Protein AF-0000000067173320 (afdb_homodimer)

InterPro domains:
  IPR001080 3Fe-4S ferredoxin [PR00352] (5-16)
  IPR001080 3Fe-4S ferredoxin [PR00352] (16-26)
  IPR001080 3Fe-4S ferredoxin [PR00352] (46-58)
  IPR017896 4Fe-4S ferredoxin-type, iron-sulphur binding domain [PS51379] (1-29)
  IPR051269 Iron-sulfur cluster electron transport [PTHR36923] (1-61)

Radius of gyration: 13.59 Å; Cα contacts (8 Å, |Δi|>4): 227; chains: 2; bounding box: 31×35×28 Å

pLDDT: mean 98.03, std 1.36, range [91.75, 98.94]

Foldseek 3Di:
DFKDFAPVQDDLPCVLCVLQVPAWDADPVSDIDGDGDDDPVRVVSNVVSQVVRPRSGMDDDD/DFKDFAPVQDDLPCVLCVLQVPAWDADPVRDIDGDGDDDPVRVVSNVVSQVVRPRSGMDDDD

Solvent-accessible surface area (backbone atoms only — not comparable to full-atom values): 6861 Å² total; per-residue (Å²): 74,38,44,30,52,41,75,90,48,55,79,56,83,53,59,33,28,73,49,20,59,91,44,26,44,66,45,96,87,56,45,68,33,45,51,26,57,46,59,67,89,45,46,68,33,49,52,48,17,35,67,64,34,90,64,61,27,53,47,76,45,125,75,37,45,31,54,41,76,90,49,55,79,55,83,53,58,33,29,73,49,20,58,91,46,26,44,67,45,96,86,56,44,68,33,46,53,27,58,46,59,67,90,44,46,68,33,48,52,48,16,35,66,64,33,91,64,62,28,52,48,76,44,124

Structure (mmCIF, N/CA/C/O backbone):
data_AF-0000000067173320-model_v1
#
loop_
_entity.id
_entity.type
_entity.pdbx_description
1 polymer Ferredoxin
#
loop_
_atom_site.group_PDB
_atom_site.id
_atom_site.type_symbol
_atom_site.label_atom_id
_atom_site.label_alt_id
_atom_site.label_comp_id
_atom_site.label_asym_id
_atom_site.label_entity_id
_atom_site.label_seq_id
_atom_site.pdbx_PDB_ins_code
_atom_site.Cartn_x
_atom_site.Cartn_y
_atom_site.Cartn_z
_atom_site.occupancy
_atom_site.B_iso_or_equiv
_atom_site.auth_seq_id
_atom_site.auth_comp_id
_atom_site.auth_asym_id
_atom_site.auth_atom_id
_atom_site.pdbx_PDB_model_num
ATOM 1 N N . MET A 1 1 ? -9.922 -2.6 -7.789 1 95.31 1 MET A N 1
ATOM 2 C CA . MET A 1 1 ? -8.875 -1.632 -8.094 1 95.31 1 MET A CA 1
ATOM 3 C C . MET A 1 1 ? -7.723 -1.752 -7.105 1 95.31 1 MET A C 1
ATOM 5 O O . MET A 1 1 ? -7.898 -2.26 -5.996 1 95.31 1 MET A O 1
ATOM 9 N N . ARG A 1 2 ? -6.488 -1.38 -7.559 1 97.94 2 ARG A N 1
ATOM 10 C CA . ARG A 1 2 ? -5.293 -1.372 -6.723 1 97.94 2 ARG A CA 1
ATOM 11 C C . ARG A 1 2 ? -4.785 0.05 -6.504 1 97.94 2 ARG A C 1
ATOM 13 O O . ARG A 1 2 ? -4.824 0.875 -7.418 1 97.94 2 ARG A O 1
ATOM 20 N N . VAL A 1 3 ? -4.387 0.246 -5.258 1 98.81 3 VAL A N 1
ATOM 21 C CA . VAL A 1 3 ? -3.834 1.543 -4.883 1 98.81 3 VAL A CA 1
ATOM 22 C C . VAL A 1 3 ? -2.453 1.354 -4.262 1 98.81 3 VAL A C 1
ATOM 24 O O . VAL A 1 3 ? -2.246 0.441 -3.457 1 98.81 3 VAL A O 1
ATOM 27 N N . SER A 1 4 ? -1.511 2.148 -4.668 1 98.81 4 SER A N 1
ATOM 28 C CA . SER A 1 4 ? -0.184 2.189 -4.059 1 98.81 4 SER A CA 1
ATOM 29 C C . SER A 1 4 ? 0.289 3.625 -3.861 1 98.81 4 SER A C 1
ATOM 31 O O . SER A 1 4 ? 0.003 4.5 -4.684 1 98.81 4 SER A O 1
ATOM 33 N N . VAL A 1 5 ? 0.994 3.777 -2.791 1 98.81 5 VAL A N 1
ATOM 34 C CA . VAL A 1 5 ? 1.57 5.082 -2.475 1 98.81 5 VAL A CA 1
ATOM 35 C C . VAL A 1 5 ? 3.094 5.004 -2.541 1 98.81 5 VAL A C 1
ATOM 37 O O . VAL A 1 5 ? 3.709 4.172 -1.87 1 98.81 5 VAL A O 1
ATOM 40 N N . ASP A 1 6 ? 3.67 5.852 -3.371 1 98.31 6 ASP A N 1
ATOM 41 C CA . ASP A 1 6 ? 5.125 5.945 -3.457 1 98.31 6 ASP A CA 1
ATOM 42 C C . ASP A 1 6 ? 5.707 6.613 -2.215 1 98.31 6 ASP A C 1
ATOM 44 O O . ASP A 1 6 ? 5.613 7.832 -2.059 1 98.31 6 ASP A O 1
ATOM 48 N N . LEU A 1 7 ? 6.445 5.855 -1.484 1 97 7 LEU A N 1
ATOM 49 C CA . LEU A 1 7 ? 6.926 6.344 -0.196 1 97 7 LEU A CA 1
ATOM 50 C C . LEU A 1 7 ? 8.078 7.328 -0.381 1 97 7 LEU A C 1
ATOM 52 O O . LEU A 1 7 ? 8.398 8.094 0.531 1 97 7 LEU A O 1
ATOM 56 N N . ASN A 1 8 ? 8.586 7.328 -1.522 1 96.19 8 ASN A N 1
ATOM 57 C CA . ASN A 1 8 ? 9.648 8.297 -1.786 1 96.19 8 ASN A CA 1
ATOM 58 C C . ASN A 1 8 ? 9.078 9.664 -2.146 1 96.19 8 ASN A C 1
ATOM 60 O O . ASN A 1 8 ? 9.805 10.664 -2.168 1 96.19 8 ASN A O 1
ATOM 64 N N . ARG A 1 9 ? 7.84 9.727 -2.416 1 97.88 9 ARG A N 1
ATOM 65 C CA . ARG A 1 9 ? 7.184 10.969 -2.801 1 97.88 9 ARG A CA 1
ATOM 66 C C . ARG A 1 9 ? 6.25 11.461 -1.701 1 97.88 9 ARG A C 1
ATOM 68 O O . ARG A 1 9 ? 6.168 12.664 -1.437 1 97.88 9 ARG A O 1
ATOM 75 N N . CYS A 1 10 ? 5.598 10.625 -1.07 1 98.38 10 CYS A N 1
ATOM 76 C CA . CYS A 1 10 ? 4.574 10.977 -0.091 1 98.38 10 CYS A CA 1
ATOM 77 C C . CYS A 1 10 ? 5.168 11.766 1.064 1 98.38 10 CYS A C 1
ATOM 79 O O . CYS A 1 10 ? 6.164 11.352 1.66 1 98.38 10 CYS A O 1
ATOM 81 N N . GLN A 1 11 ? 4.496 12.836 1.386 1 97.56 11 GLN A N 1
ATOM 82 C CA . GLN A 1 11 ? 4.965 13.641 2.512 1 97.56 11 GLN A CA 1
ATOM 83 C C . GLN A 1 11 ? 3.883 13.773 3.576 1 97.56 11 GLN A C 1
ATOM 85 O O . GLN A 1 11 ? 3.938 14.68 4.41 1 97.56 11 GLN A O 1
ATOM 90 N N . ASP A 1 12 ? 2.822 13.039 3.51 1 98.12 12 ASP A N 1
ATOM 91 C CA . ASP A 1 12 ? 1.791 12.898 4.531 1 98.12 12 ASP A CA 1
ATOM 92 C C . ASP A 1 12 ? 1.012 14.195 4.715 1 98.12 12 ASP A C 1
ATOM 94 O O . ASP A 1 12 ? 0.757 14.617 5.848 1 98.12 12 ASP A O 1
ATOM 98 N N . HIS A 1 13 ? 0.705 14.852 3.691 1 97.19 13 HIS A N 1
ATOM 99 C CA . HIS A 1 13 ? -0.115 16.047 3.791 1 97.19 13 HIS A CA 1
ATOM 100 C C . HIS A 1 13 ? -1.529 15.719 4.254 1 97.19 13 HIS A C 1
ATOM 102 O O . HIS A 1 13 ? -2.17 16.516 4.938 1 97.19 13 HIS A O 1
ATOM 108 N N . GLY A 1 14 ? -2.014 14.562 3.705 1 98 14 GLY A N 1
ATOM 109 C CA . GLY A 1 14 ? -3.273 14.07 4.234 1 98 14 GLY A CA 1
ATOM 110 C C . GLY A 1 14 ? -4.477 14.5 3.422 1 98 14 GLY A C 1
ATOM 111 O O . GLY A 1 14 ? -5.617 14.203 3.783 1 98 14 GLY A O 1
ATOM 112 N N . GLN A 1 15 ? -4.336 15.234 2.33 1 98.31 15 GLN A N 1
ATOM 113 C CA . GLN A 1 15 ? -5.461 15.641 1.494 1 98.31 15 GLN A CA 1
ATOM 114 C C . GLN A 1 15 ? -6.25 14.422 1.008 1 98.31 15 GLN A C 1
ATOM 116 O O . GLN A 1 15 ? -7.473 14.492 0.851 1 98.31 15 GLN A O 1
ATOM 121 N N . CYS A 1 16 ? -5.523 13.375 0.794 1 98.88 16 CYS A N 1
ATOM 122 C CA . CYS A 1 16 ? -6.18 12.156 0.338 1 98.88 16 CYS A CA 1
ATOM 123 C C . CYS A 1 16 ? -7.148 11.633 1.392 1 98.88 16 CYS A C 1
ATOM 125 O O . CYS A 1 16 ? -8.172 11.039 1.057 1 98.88 16 CYS A O 1
ATOM 127 N N . VAL A 1 17 ? -6.93 11.859 2.67 1 98.88 17 VAL A N 1
ATOM 128 C CA . VAL A 1 17 ? -7.816 11.445 3.748 1 98.88 17 VAL A CA 1
ATOM 129 C C . VAL A 1 17 ? -9.141 12.195 3.65 1 98.88 17 VAL A C 1
ATOM 131 O O . VAL A 1 17 ? -10.211 11.625 3.863 1 98.88 17 VAL A O 1
ATOM 134 N N . ILE A 1 18 ? -9.062 13.445 3.307 1 98.69 18 ILE A N 1
ATOM 135 C CA . ILE A 1 18 ? -10.258 14.258 3.143 1 98.69 18 ILE A CA 1
ATOM 136 C C . ILE A 1 18 ? -11.07 13.742 1.956 1 98.69 18 ILE A C 1
ATOM 138 O O . ILE A 1 18 ? -12.289 13.547 2.064 1 98.69 18 ILE A O 1
ATOM 142 N N . ALA A 1 19 ? -10.398 13.453 0.889 1 98.81 19 ALA A N 1
ATOM 143 C CA . ALA A 1 19 ? -11.055 13.102 -0.368 1 98.81 19 ALA A CA 1
ATOM 144 C C . ALA A 1 19 ? -11.633 11.688 -0.306 1 98.81 19 ALA A C 1
ATOM 146 O O . ALA A 1 19 ? -12.68 11.414 -0.899 1 98.81 19 ALA A O 1
ATOM 147 N N . ALA A 1 20 ? -11.023 10.789 0.365 1 98.88 20 ALA A N 1
ATOM 148 C CA . ALA A 1 20 ? -11.414 9.383 0.409 1 98.88 20 ALA A CA 1
ATOM 149 C C . ALA A 1 20 ? -11.188 8.789 1.796 1 98.88 20 ALA A C 1
ATOM 151 O O . ALA A 1 20 ? -10.375 7.879 1.961 1 98.88 20 ALA A O 1
ATOM 152 N N . PRO A 1 21 ? -11.984 9.219 2.74 1 98.81 21 PRO A N 1
ATOM 153 C CA . PRO A 1 21 ? -11.7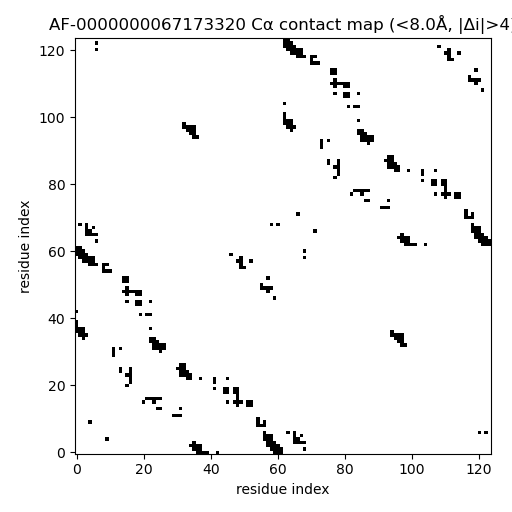27 8.852 4.137 1 98.81 21 PRO A CA 1
ATOM 154 C C . PRO A 1 21 ? -11.953 7.367 4.406 1 98.81 21 PRO A C 1
ATOM 156 O O . PRO A 1 21 ? -11.492 6.844 5.426 1 98.81 21 PRO A O 1
ATOM 159 N N . SER A 1 22 ? -12.625 6.676 3.498 1 98.75 22 SER A N 1
ATOM 160 C CA . SER A 1 22 ? -12.852 5.246 3.686 1 98.75 22 SER A CA 1
ATOM 161 C C . SER A 1 22 ? -11.633 4.438 3.248 1 98.75 22 SER A C 1
ATOM 163 O O . SER A 1 22 ? -11.523 3.25 3.562 1 98.75 22 SER A O 1
ATOM 165 N N . VAL A 1 23 ? -10.664 4.98 2.572 1 98.88 23 VAL A N 1
ATOM 166 C CA . VAL A 1 23 ? -9.539 4.266 1.976 1 98.88 23 VAL A CA 1
ATOM 167 C C . VAL A 1 23 ? -8.234 4.738 2.611 1 98.88 23 VAL A C 1
ATOM 169 O O . VAL A 1 23 ? -7.301 3.947 2.791 1 98.88 23 VAL A O 1
ATOM 172 N N . PHE A 1 24 ? -8.148 6.02 2.873 1 98.94 24 PHE A N 1
ATOM 173 C CA . PHE A 1 24 ? -6.961 6.641 3.443 1 98.94 24 PHE A CA 1
ATOM 174 C C . PHE A 1 24 ? -7.234 7.141 4.855 1 98.94 24 PHE A C 1
ATOM 176 O O . PHE A 1 24 ? -8.328 7.625 5.148 1 98.94 24 PHE A O 1
ATOM 183 N N . SER A 1 25 ? -6.207 7.047 5.68 1 98.81 25 SER A N 1
ATOM 184 C CA . SER A 1 25 ? -6.254 7.57 7.043 1 98.81 25 SER A CA 1
ATOM 185 C C . SER A 1 25 ? -4.859 7.953 7.535 1 98.81 25 SER A C 1
ATOM 187 O O . SER A 1 25 ? -3.859 7.645 6.887 1 98.81 25 SER A O 1
ATOM 189 N N . MET A 1 26 ? -4.801 8.664 8.641 1 98.31 26 MET A N 1
ATOM 190 C CA . MET A 1 26 ? -3.541 8.977 9.305 1 98.31 26 MET A CA 1
ATOM 191 C C . MET A 1 26 ? -3.443 8.281 10.656 1 98.31 26 MET A C 1
ATOM 193 O O . MET A 1 26 ? -4.41 8.258 11.422 1 98.31 26 MET A O 1
ATOM 197 N N . THR A 1 27 ? -2.271 7.711 10.852 1 96.69 27 THR A N 1
ATOM 198 C CA . THR A 1 27 ? -2.02 7.195 12.195 1 96.69 27 THR A CA 1
ATOM 199 C C . THR A 1 27 ? -1.827 8.336 13.188 1 96.69 27 THR A C 1
ATOM 201 O O . THR A 1 27 ? -1.732 9.5 12.789 1 96.69 27 THR A O 1
ATOM 204 N N . ASP A 1 28 ? -1.807 7.984 14.43 1 95.25 28 ASP A N 1
ATOM 205 C CA . ASP A 1 28 ? -1.635 8.984 15.477 1 95.25 28 ASP A CA 1
ATOM 206 C C . ASP A 1 28 ? -0.301 9.719 15.32 1 95.25 28 ASP A C 1
ATOM 208 O O . ASP A 1 28 ? -0.177 10.883 15.703 1 95.25 28 ASP A O 1
ATOM 212 N N . ASP A 1 29 ? 0.693 9.047 14.742 1 93.38 29 ASP A N 1
ATOM 213 C CA . ASP A 1 29 ? 2.016 9.633 14.562 1 93.38 29 ASP A CA 1
ATOM 214 C C . ASP A 1 29 ? 2.096 10.422 13.258 1 93.38 29 ASP A C 1
ATOM 216 O O . ASP A 1 29 ? 3.17 10.883 12.867 1 93.38 29 ASP A O 1
ATOM 220 N N . GLY A 1 30 ? 1.064 10.508 12.531 1 95.81 30 GLY A N 1
ATOM 221 C CA . GLY A 1 30 ? 1.007 11.352 11.344 1 95.81 30 GLY A CA 1
ATOM 222 C C . GLY A 1 30 ? 1.44 10.625 10.086 1 95.81 30 GLY A C 1
ATOM 223 O O . GLY 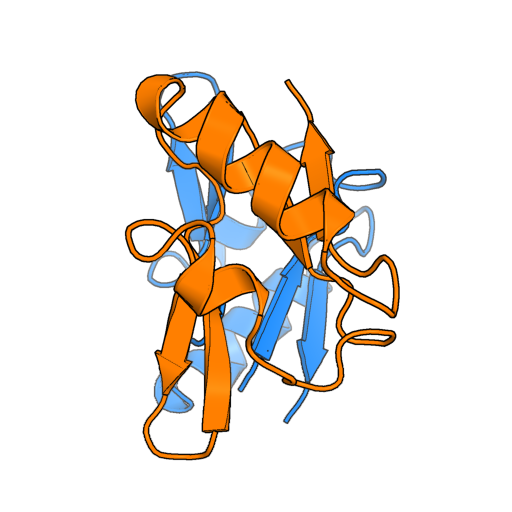A 1 30 ? 1.817 11.266 9.102 1 95.81 30 GLY A O 1
ATOM 224 N N . VAL A 1 31 ? 1.384 9.328 10.125 1 96.06 31 VAL A N 1
ATOM 225 C CA . VAL A 1 31 ? 1.788 8.516 8.984 1 96.06 31 VAL A CA 1
ATOM 226 C C . VAL A 1 31 ? 0.554 8.078 8.195 1 96.06 31 VAL A C 1
ATOM 228 O O . VAL A 1 31 ? -0.436 7.633 8.773 1 96.06 31 VAL A O 1
ATOM 231 N N . LEU A 1 32 ? 0.649 8.227 6.902 1 98.56 32 LEU A N 1
ATOM 232 C CA . LEU A 1 32 ? -0.465 7.816 6.055 1 98.56 32 LEU A CA 1
ATOM 233 C C . LEU A 1 32 ? -0.619 6.297 6.059 1 98.56 32 LEU A C 1
ATOM 235 O O . LEU A 1 32 ? 0.365 5.57 5.914 1 98.56 32 LEU A O 1
ATOM 239 N N . GLU A 1 33 ? -1.828 5.848 6.258 1 98.69 33 GLU A N 1
ATOM 240 C CA . GLU A 1 33 ? -2.26 4.465 6.082 1 98.69 33 GLU A CA 1
ATOM 241 C C . GLU A 1 33 ? -3.324 4.355 4.992 1 98.69 33 GLU A C 1
ATOM 243 O O . GLU A 1 33 ? -4.125 5.273 4.805 1 98.69 33 GLU A O 1
ATOM 248 N N . TYR A 1 34 ? -3.365 3.219 4.27 1 98.88 34 TYR A N 1
ATOM 249 C CA . TYR A 1 34 ? -4.387 3.084 3.234 1 98.88 34 TYR A CA 1
ATOM 250 C C . TYR A 1 34 ? -4.672 1.617 2.941 1 98.88 34 TYR A C 1
ATOM 252 O O . TYR A 1 34 ? -3.869 0.742 3.268 1 98.88 34 TYR A O 1
ATOM 260 N N . ILE A 1 35 ? -5.797 1.378 2.377 1 98.69 35 ILE A N 1
ATOM 261 C CA . ILE A 1 35 ? -6.215 0.075 1.87 1 98.69 35 ILE A CA 1
ATOM 262 C C . ILE A 1 35 ? -5.676 -0.127 0.457 1 98.69 35 ILE A C 1
ATOM 264 O O . ILE A 1 35 ? -5.988 0.647 -0.451 1 98.69 35 ILE A O 1
ATOM 268 N N . SER A 1 36 ? -4.941 -1.152 0.254 1 98.81 36 SER A N 1
ATOM 269 C CA . SER A 1 36 ? -4.246 -1.351 -1.014 1 98.81 36 SER A CA 1
ATOM 270 C C . SER A 1 36 ? -5.195 -1.851 -2.094 1 98.81 36 SER A C 1
ATOM 272 O O . SER A 1 36 ? -4.891 -1.764 -3.285 1 98.81 36 SER A O 1
ATOM 274 N N . THR A 1 37 ? -6.375 -2.494 -1.72 1 98.62 37 THR A N 1
ATOM 275 C CA . THR A 1 37 ? -7.359 -3.002 -2.668 1 98.62 37 THR A CA 1
ATOM 276 C C . THR A 1 37 ? -8.766 -2.547 -2.285 1 98.62 37 THR A C 1
ATOM 278 O O . THR A 1 37 ? -9.609 -3.365 -1.912 1 98.62 37 THR A O 1
ATOM 281 N N . PRO A 1 38 ? -9.039 -1.29 -2.424 1 98.38 38 PRO A N 1
ATOM 282 C CA . PRO A 1 38 ? -10.391 -0.83 -2.078 1 98.38 38 PRO A CA 1
ATOM 283 C C . PRO A 1 38 ? -11.453 -1.319 -3.061 1 98.38 38 PRO A C 1
ATOM 285 O O . PRO A 1 38 ? -11.125 -1.697 -4.188 1 98.38 38 PRO A O 1
ATOM 288 N N . SER A 1 39 ? -12.602 -1.22 -2.535 1 97.19 39 SER A N 1
ATOM 289 C CA . SER A 1 39 ? -13.75 -1.57 -3.375 1 97.19 39 SER A CA 1
ATOM 290 C C . SER A 1 39 ? -13.875 -0.62 -4.559 1 97.19 39 SER A C 1
ATOM 292 O O . SER A 1 39 ? -13.555 0.565 -4.449 1 97.19 39 SER A O 1
ATOM 294 N N . GLU A 1 40 ? -14.438 -1.188 -5.664 1 97.19 40 GLU A N 1
ATOM 295 C CA . GLU A 1 40 ? -14.672 -0.362 -6.844 1 97.19 40 GLU A CA 1
ATOM 296 C C . GLU A 1 40 ? -15.648 0.768 -6.539 1 97.19 40 GLU A C 1
ATOM 298 O O . GLU A 1 40 ? -15.641 1.805 -7.203 1 97.19 40 GLU A O 1
ATOM 303 N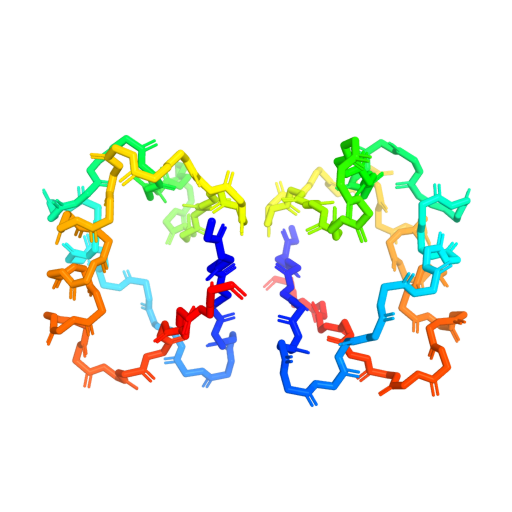 N . SER A 1 41 ? -16.438 0.591 -5.551 1 98.5 41 SER A N 1
ATOM 304 C CA . SER A 1 41 ? -17.375 1.631 -5.16 1 98.5 41 SER A CA 1
ATOM 305 C C . SER A 1 41 ? -16.656 2.879 -4.668 1 98.5 41 SER A C 1
ATOM 307 O O . SER A 1 41 ? -17.25 3.955 -4.582 1 98.5 41 SER A O 1
ATOM 309 N N . GLU A 1 42 ? -15.406 2.736 -4.352 1 98.5 42 GLU A N 1
ATOM 310 C CA . GLU A 1 42 ? -14.617 3.855 -3.848 1 98.5 42 GLU A CA 1
ATOM 311 C C . GLU A 1 42 ? -13.852 4.539 -4.977 1 98.5 42 GLU A C 1
ATOM 313 O O . GLU A 1 42 ? -13.07 5.465 -4.734 1 98.5 42 GLU A O 1
ATOM 318 N N . ARG A 1 43 ? -14.008 4.152 -6.227 1 98.44 43 ARG A N 1
ATOM 319 C CA . ARG A 1 43 ? -13.141 4.562 -7.332 1 98.44 43 ARG A CA 1
ATOM 320 C C . ARG A 1 43 ? -13.117 6.078 -7.473 1 98.44 43 ARG A C 1
ATOM 322 O O . ARG A 1 43 ? -12.047 6.684 -7.551 1 98.44 43 ARG A O 1
ATOM 329 N N . PHE A 1 44 ? -14.266 6.734 -7.488 1 98.75 44 PHE A N 1
ATOM 330 C CA . PHE A 1 44 ? -14.312 8.18 -7.684 1 98.75 44 PHE A CA 1
ATOM 331 C C . PHE A 1 44 ? -13.555 8.898 -6.578 1 98.75 44 PHE A C 1
ATOM 333 O O . PHE A 1 44 ? -12.75 9.797 -6.852 1 98.75 44 PHE A O 1
ATOM 340 N N . ALA A 1 45 ? -13.781 8.516 -5.348 1 98.88 45 ALA A N 1
ATOM 341 C CA . ALA A 1 45 ? -13.102 9.133 -4.215 1 98.88 45 ALA A CA 1
ATOM 342 C C . ALA A 1 45 ? -11.594 8.914 -4.285 1 98.88 45 ALA A C 1
ATOM 344 O O . ALA A 1 45 ? -10.812 9.812 -3.992 1 98.88 45 ALA A O 1
ATOM 345 N N . VAL A 1 46 ? -11.156 7.727 -4.68 1 98.94 46 VAL A N 1
ATOM 346 C CA . VAL A 1 46 ? -9.734 7.391 -4.766 1 98.94 46 VAL A CA 1
ATOM 347 C C . VAL A 1 46 ? -9.078 8.195 -5.887 1 98.94 46 VAL A C 1
ATOM 349 O O . VAL A 1 46 ? -7.961 8.695 -5.73 1 98.94 46 VAL A O 1
ATOM 352 N N . GLU A 1 47 ? -9.781 8.328 -7.023 1 98.88 47 GLU A N 1
ATOM 353 C CA . GLU A 1 47 ? -9.258 9.148 -8.109 1 98.88 47 GLU A CA 1
ATOM 354 C C . GLU A 1 47 ? -9.125 10.609 -7.691 1 98.88 47 GLU A C 1
ATOM 356 O O . GLU A 1 47 ? -8.148 11.273 -8.031 1 98.88 47 GLU A O 1
ATOM 361 N N . GLU A 1 48 ? -10.109 11.109 -7 1 98.94 48 GLU A N 1
ATOM 362 C CA . GLU A 1 48 ? -10 12.461 -6.461 1 98.94 48 GLU A CA 1
ATOM 363 C C . GLU A 1 48 ? -8.805 12.578 -5.523 1 98.94 48 GLU A C 1
ATOM 365 O O . GLU A 1 48 ? -8.062 13.562 -5.574 1 98.94 48 GLU A O 1
ATOM 370 N N . ALA A 1 49 ? -8.617 11.578 -4.645 1 98.88 49 ALA A N 1
ATOM 371 C CA . ALA A 1 49 ? -7.473 11.555 -3.732 1 98.88 49 ALA A CA 1
ATOM 372 C C . ALA A 1 49 ? -6.156 11.664 -4.496 1 98.88 49 ALA A C 1
ATOM 374 O O . ALA A 1 49 ? -5.254 12.398 -4.094 1 98.88 49 ALA A O 1
ATOM 375 N N . ALA A 1 50 ? -6.043 10.914 -5.574 1 98.88 50 ALA A N 1
ATOM 376 C CA . ALA A 1 50 ? -4.84 10.969 -6.406 1 98.88 50 ALA A CA 1
ATOM 377 C C . ALA A 1 50 ? -4.66 12.359 -7.012 1 98.88 50 ALA A C 1
ATOM 379 O O . ALA A 1 50 ? -3.539 12.875 -7.07 1 98.88 50 ALA A O 1
ATOM 380 N N . ASP A 1 51 ? -5.734 12.945 -7.418 1 98.81 51 ASP A N 1
ATOM 381 C CA . ASP A 1 51 ? -5.707 14.234 -8.102 1 98.81 51 ASP A CA 1
ATOM 382 C C . ASP A 1 51 ? -5.266 15.352 -7.152 1 98.81 51 ASP A C 1
ATOM 384 O O . ASP A 1 51 ? -4.57 16.281 -7.562 1 98.81 51 ASP A O 1
ATOM 388 N N . VAL A 1 52 ? -5.668 15.281 -5.965 1 98.56 52 VAL A N 1
ATOM 389 C CA . VAL A 1 52 ? -5.422 16.391 -5.043 1 98.56 52 VAL A CA 1
ATOM 390 C C . VAL A 1 52 ? -4.062 16.203 -4.371 1 98.56 52 VAL A C 1
ATOM 392 O O . VAL A 1 52 ? -3.602 17.094 -3.641 1 98.56 52 VAL A O 1
ATOM 395 N N . CYS A 1 53 ? -3.441 15.008 -4.504 1 98.81 53 CYS A N 1
ATOM 396 C CA . CYS A 1 53 ? -2.109 14.812 -3.938 1 98.81 53 CYS A CA 1
ATOM 397 C C . CYS A 1 53 ? -1.089 15.711 -4.629 1 98.81 53 CYS A C 1
ATOM 399 O O . CYS A 1 53 ? -0.79 15.523 -5.809 1 98.81 53 CYS A O 1
ATOM 401 N N . PRO A 1 54 ? -0.521 16.625 -3.914 1 98.5 54 PRO A N 1
ATOM 402 C CA . PRO A 1 54 ? 0.385 17.594 -4.551 1 98.5 54 PRO A CA 1
ATOM 403 C C . PRO A 1 54 ? 1.667 16.938 -5.062 1 98.5 54 PRO A C 1
ATOM 405 O O . PRO A 1 54 ? 2.348 17.5 -5.926 1 98.5 54 PRO A O 1
ATOM 408 N N . LEU A 1 55 ? 2.061 15.812 -4.566 1 98.31 55 LEU A N 1
ATOM 409 C CA . LEU A 1 55 ? 3.307 15.156 -4.949 1 98.31 55 LEU A CA 1
ATOM 410 C C . LEU A 1 55 ? 3.051 14.055 -5.973 1 98.31 55 LEU A C 1
ATOM 412 O O . LEU A 1 55 ? 3.98 13.359 -6.391 1 98.31 55 LEU A O 1
ATOM 416 N N . GLN A 1 56 ? 1.795 13.789 -6.32 1 98.38 56 GLN A N 1
ATOM 417 C CA . GLN A 1 56 ? 1.412 12.75 -7.27 1 98.38 56 GLN A CA 1
ATOM 418 C C . GLN A 1 56 ? 1.981 11.391 -6.859 1 98.38 56 GLN A C 1
ATOM 420 O O . GLN A 1 56 ? 2.602 10.703 -7.672 1 98.38 56 GLN A O 1
ATOM 425 N N . ALA A 1 57 ? 1.774 11.086 -5.59 1 98.62 57 ALA A N 1
ATOM 426 C CA . ALA A 1 57 ? 2.402 9.906 -5.004 1 98.62 57 ALA A CA 1
ATOM 427 C C . ALA A 1 57 ? 1.491 8.688 -5.117 1 98.62 57 ALA A C 1
ATOM 429 O O . ALA A 1 57 ? 1.882 7.574 -4.754 1 98.62 57 ALA A O 1
ATOM 430 N N . ILE A 1 58 ? 0.251 8.773 -5.551 1 98.81 58 ILE A N 1
ATOM 431 C CA . ILE A 1 58 ? -0.735 7.699 -5.527 1 98.81 58 ILE A CA 1
ATOM 432 C C . ILE A 1 58 ? -0.917 7.137 -6.938 1 98.81 58 ILE A C 1
ATOM 434 O O . ILE A 1 58 ? -1.189 7.883 -7.879 1 98.81 58 ILE A O 1
ATOM 438 N N . THR A 1 59 ? -0.755 5.859 -7.062 1 98.62 59 THR A N 1
ATOM 439 C CA . THR A 1 59 ? -1.015 5.137 -8.305 1 98.62 59 THR A CA 1
ATOM 440 C C . THR A 1 59 ? -2.262 4.266 -8.164 1 98.62 59 THR A C 1
ATOM 442 O O . THR A 1 59 ? -2.461 3.609 -7.145 1 98.62 59 THR A O 1
ATOM 445 N N . ILE A 1 60 ? -3.072 4.289 -9.211 1 98.38 60 ILE A N 1
ATOM 446 C CA . ILE A 1 60 ? -4.277 3.467 -9.281 1 98.38 60 ILE A CA 1
ATOM 447 C C . ILE A 1 60 ? -4.199 2.543 -10.5 1 98.38 60 ILE A C 1
ATOM 449 O 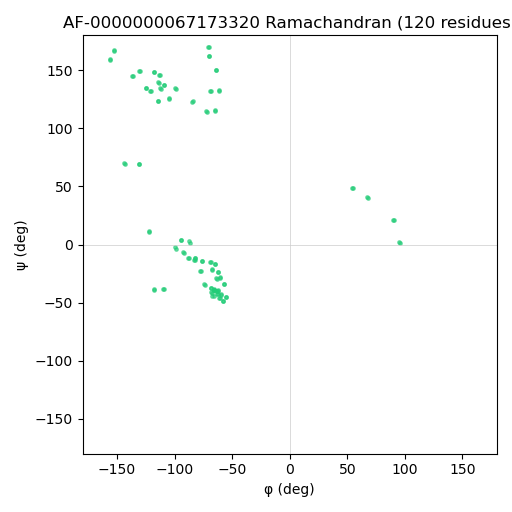O . ILE A 1 60 ? -3.855 2.98 -11.594 1 98.38 60 ILE A O 1
ATOM 453 N N . GLU A 1 61 ? -4.488 1.307 -10.266 1 96.88 61 GLU A N 1
ATOM 454 C CA . GLU A 1 61 ? -4.543 0.346 -11.359 1 96.88 61 GLU A CA 1
ATOM 455 C C . GLU A 1 61 ? -5.836 -0.464 -11.32 1 96.88 61 GLU A C 1
ATOM 457 O O . GLU A 1 61 ? -6.344 -0.784 -10.242 1 96.88 61 GLU A O 1
ATOM 462 N N . ASP A 1 62 ? -6.348 -0.895 -12.477 1 91.75 62 ASP A N 1
ATOM 463 C CA . ASP A 1 62 ? -7.543 -1.726 -12.602 1 91.75 62 ASP A CA 1
ATOM 464 C C . ASP A 1 62 ? -7.203 -3.203 -12.414 1 91.75 62 ASP A C 1
ATOM 466 O O . ASP A 1 62 ? -6.105 -3.645 -12.758 1 91.75 62 ASP A O 1
ATOM 470 N N . MET B 1 1 ? 6.438 1.068 10.945 1 95.19 1 MET B N 1
ATOM 471 C CA . MET B 1 1 ? 7.055 0.886 9.641 1 95.19 1 MET B CA 1
ATOM 472 C C . MET B 1 1 ? 6.027 1.059 8.523 1 95.19 1 MET B C 1
ATOM 474 O O . MET B 1 1 ? 4.828 0.899 8.75 1 95.19 1 MET B O 1
ATOM 478 N N . ARG B 1 2 ? 6.5 1.49 7.312 1 97.94 2 ARG B N 1
ATOM 479 C CA . ARG B 1 2 ? 5.664 1.648 6.125 1 97.94 2 ARG B CA 1
ATOM 480 C C . ARG B 1 2 ? 6.066 0.657 5.039 1 97.94 2 ARG B C 1
ATOM 482 O O . ARG B 1 2 ? 7.25 0.378 4.852 1 97.94 2 ARG B O 1
ATOM 489 N N . VAL B 1 3 ? 5.016 0.147 4.426 1 98.81 3 VAL B N 1
ATOM 490 C CA . VAL B 1 3 ? 5.215 -0.788 3.324 1 98.81 3 VAL B CA 1
ATOM 491 C C . VAL B 1 3 ? 4.473 -0.293 2.084 1 98.81 3 VAL B C 1
ATOM 493 O O . VAL B 1 3 ? 3.336 0.174 2.18 1 98.81 3 VAL B O 1
ATOM 496 N N . SER B 1 4 ? 5.117 -0.338 0.96 1 98.81 4 SER B N 1
ATOM 497 C CA . SER B 1 4 ? 4.496 -0.04 -0.327 1 98.81 4 SER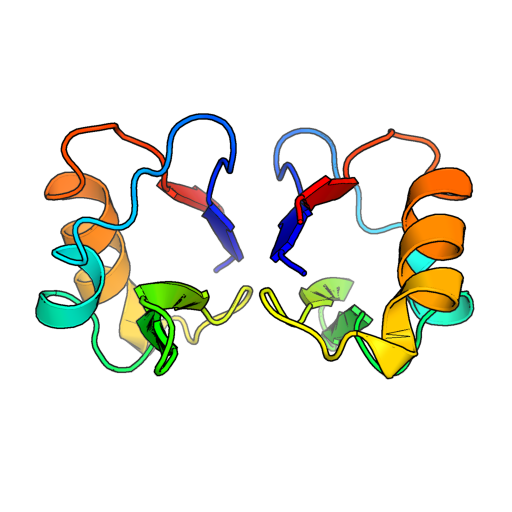 B CA 1
ATOM 498 C C . SER B 1 4 ? 4.918 -1.048 -1.391 1 98.81 4 SER B C 1
ATOM 500 O O . SER B 1 4 ? 6.059 -1.519 -1.389 1 98.81 4 SER B O 1
ATOM 502 N N . VAL B 1 5 ? 3.984 -1.307 -2.236 1 98.81 5 VAL B N 1
ATOM 503 C CA . VAL B 1 5 ? 4.238 -2.211 -3.354 1 98.81 5 VAL B CA 1
ATOM 504 C C . VAL B 1 5 ? 4.152 -1.443 -4.668 1 98.81 5 VAL B C 1
ATOM 506 O O . VAL B 1 5 ? 3.139 -0.8 -4.957 1 98.81 5 VAL B O 1
ATOM 509 N N . ASP B 1 6 ? 5.215 -1.501 -5.434 1 98.31 6 ASP B N 1
ATOM 510 C CA . ASP B 1 6 ? 5.227 -0.89 -6.758 1 98.31 6 ASP B CA 1
ATOM 511 C C . ASP B 1 6 ? 4.375 -1.689 -7.738 1 98.31 6 ASP B C 1
ATOM 513 O O . ASP B 1 6 ? 4.781 -2.76 -8.195 1 98.31 6 ASP B 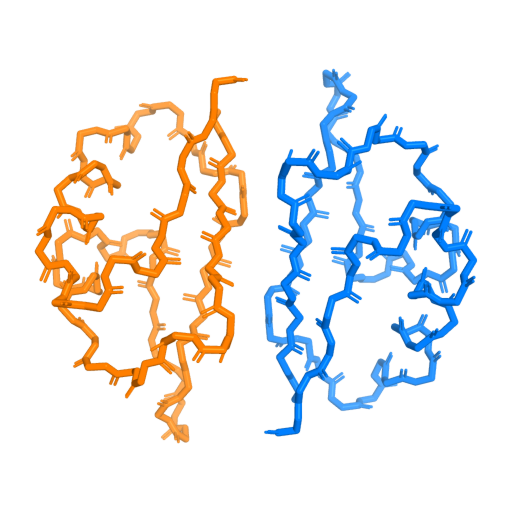O 1
ATOM 517 N N . LEU B 1 7 ? 3.328 -1.085 -8.188 1 97.06 7 LEU B N 1
ATOM 518 C CA . LEU B 1 7 ? 2.357 -1.806 -9.008 1 97.06 7 LEU B CA 1
ATOM 519 C C . LEU B 1 7 ? 2.877 -1.99 -10.43 1 97.06 7 LEU B C 1
ATOM 521 O O . LEU B 1 7 ? 2.375 -2.838 -11.172 1 97.06 7 LEU B O 1
ATOM 525 N N . ASN B 1 8 ? 3.867 -1.281 -10.711 1 96.25 8 ASN B N 1
ATOM 526 C CA . ASN B 1 8 ? 4.457 -1.464 -12.031 1 96.25 8 ASN B CA 1
ATOM 527 C C . ASN B 1 8 ? 5.426 -2.641 -12.055 1 96.25 8 ASN B C 1
ATOM 529 O O . ASN B 1 8 ? 5.836 -3.092 -13.133 1 96.25 8 ASN B O 1
ATOM 533 N N . ARG B 1 9 ? 5.785 -3.113 -10.938 1 97.88 9 ARG B N 1
ATOM 534 C CA . ARG B 1 9 ? 6.727 -4.219 -10.828 1 97.88 9 ARG B CA 1
ATOM 535 C C . ARG B 1 9 ? 6.031 -5.492 -10.359 1 97.88 9 ARG B C 1
ATOM 537 O O . ARG B 1 9 ? 6.328 -6.586 -10.836 1 97.88 9 ARG B O 1
ATOM 544 N N . CYS B 1 10 ? 5.141 -5.395 -9.508 1 98.38 10 CYS B N 1
ATOM 545 C CA . CYS B 1 10 ? 4.488 -6.539 -8.883 1 98.38 10 CYS B CA 1
ATOM 546 C C . CYS B 1 10 ? 3.762 -7.391 -9.914 1 98.38 10 CYS B C 1
ATOM 548 O O . CYS B 1 10 ? 2.979 -6.867 -10.711 1 98.38 10 CYS B O 1
ATOM 550 N N . GLN B 1 11 ? 3.992 -8.672 -9.828 1 97.56 11 GLN B N 1
ATOM 551 C CA . GLN B 1 11 ? 3.303 -9.57 -10.742 1 97.56 11 GLN B CA 1
ATOM 552 C C . GLN B 1 11 ? 2.492 -10.617 -9.984 1 97.56 11 GLN B C 1
ATOM 554 O O . GLN B 1 11 ? 2.143 -11.664 -10.539 1 97.56 11 GLN B O 1
ATOM 559 N N . ASP B 1 12 ? 2.307 -10.477 -8.703 1 98.12 12 ASP B N 1
ATOM 560 C CA . ASP B 1 12 ? 1.405 -11.258 -7.867 1 98.12 12 ASP B CA 1
ATOM 561 C C . ASP B 1 12 ? 1.883 -12.703 -7.746 1 98.12 12 ASP B C 1
ATOM 563 O O . ASP B 1 12 ? 1.084 -13.641 -7.848 1 98.12 12 ASP B O 1
ATOM 567 N N . HIS B 1 13 ? 3.131 -12.922 -7.613 1 97.19 13 HIS B N 1
ATOM 568 C CA . HIS B 1 13 ? 3.639 -14.273 -7.406 1 97.19 13 HIS B CA 1
ATOM 569 C C . HIS B 1 13 ? 3.176 -14.836 -6.066 1 97.19 13 HIS B C 1
ATOM 571 O O . HIS B 1 13 ? 2.947 -16.047 -5.938 1 97.19 13 HIS B O 1
ATOM 577 N N . GLY B 1 14 ? 3.184 -13.898 -5.07 1 98 14 GLY B N 1
ATOM 578 C CA . GLY B 1 14 ? 2.576 -14.297 -3.811 1 98 14 GLY B CA 1
ATOM 579 C C . GLY B 1 14 ? 3.58 -14.836 -2.807 1 98 14 GLY B C 1
ATOM 580 O O . GLY B 1 14 ? 3.203 -15.25 -1.71 1 98 14 GLY B O 1
ATOM 581 N N . GLN B 1 15 ? 4.863 -14.883 -3.074 1 98.31 15 GLN B N 1
ATOM 582 C CA . GLN B 1 15 ? 5.867 -15.352 -2.123 1 98.31 15 GLN B CA 1
ATOM 583 C C . GLN B 1 15 ? 5.824 -14.539 -0.833 1 98.31 15 GLN B C 1
ATOM 585 O O . GLN B 1 15 ? 6.078 -15.07 0.251 1 98.31 15 GLN B O 1
ATOM 590 N N . CYS B 1 16 ? 5.508 -13.297 -1.01 1 98.88 16 CYS B N 1
ATOM 591 C CA . CYS B 1 16 ? 5.422 -12.43 0.162 1 98.88 16 CYS B CA 1
ATOM 592 C C . CYS B 1 16 ? 4.32 -12.898 1.104 1 98.88 16 CYS B C 1
ATOM 594 O O . CYS B 1 16 ? 4.43 -12.742 2.322 1 98.88 16 CYS B O 1
ATOM 596 N N . VAL B 1 17 ? 3.252 -13.531 0.632 1 98.88 17 VAL B N 1
ATOM 597 C CA . VAL B 1 17 ? 2.168 -14.055 1.454 1 98.88 17 VAL B CA 1
ATOM 598 C C . VAL B 1 17 ? 2.688 -15.195 2.328 1 98.88 17 VAL B C 1
ATOM 600 O O . VAL B 1 17 ? 2.316 -15.305 3.5 1 98.88 17 VAL B O 1
ATOM 603 N N . ILE B 1 18 ? 3.547 -15.984 1.778 1 98.69 18 ILE B N 1
ATOM 604 C CA . ILE B 1 18 ? 4.141 -17.094 2.529 1 98.69 18 ILE B CA 1
ATOM 605 C C . ILE B 1 18 ? 5.035 -16.531 3.637 1 98.69 18 ILE B C 1
ATOM 607 O O . ILE B 1 18 ? 4.941 -16.953 4.789 1 98.69 18 ILE B O 1
ATOM 611 N N . ALA B 1 19 ? 5.809 -15.555 3.299 1 98.81 19 ALA B N 1
ATOM 612 C CA . ALA B 1 19 ? 6.824 -15.023 4.207 1 98.81 19 ALA B CA 1
ATOM 613 C C . ALA B 1 19 ? 6.188 -14.203 5.32 1 98.81 19 ALA B C 1
ATOM 615 O O . ALA B 1 19 ? 6.676 -14.195 6.453 1 98.81 19 ALA B O 1
ATOM 616 N N . ALA B 1 20 ? 5.141 -13.516 5.07 1 98.88 20 ALA B N 1
ATOM 617 C CA . ALA B 1 20 ? 4.508 -12.602 6.02 1 98.88 20 ALA B CA 1
ATOM 618 C C . ALA B 1 20 ? 2.988 -12.625 5.871 1 98.88 20 ALA B C 1
ATOM 620 O O . ALA B 1 20 ? 2.379 -11.617 5.512 1 98.88 20 ALA B O 1
ATOM 621 N N . PRO B 1 21 ? 2.393 -13.719 6.273 1 98.81 21 PRO B N 1
ATOM 622 C CA . PRO B 1 21 ? 0.965 -13.914 6.004 1 98.81 21 PRO B CA 1
ATOM 623 C C . PRO B 1 21 ? 0.081 -12.961 6.805 1 98.81 21 PRO B C 1
ATOM 625 O O . PRO B 1 21 ? -1.095 -12.781 6.477 1 98.81 21 PRO B O 1
ATOM 628 N N . SER B 1 22 ? 0.627 -12.312 7.824 1 98.75 22 SER B N 1
ATOM 629 C CA . SER B 1 22 ? -0.158 -11.367 8.602 1 98.75 22 SER B CA 1
ATOM 630 C C . SER B 1 22 ? -0.215 -10 7.922 1 98.75 22 SER B C 1
ATOM 632 O O . SER B 1 22 ? -1.029 -9.156 8.289 1 98.75 22 SER B O 1
ATOM 634 N N . VAL B 1 23 ? 0.562 -9.719 6.91 1 98.88 23 VAL B N 1
ATOM 635 C CA . VAL B 1 23 ? 0.698 -8.406 6.293 1 98.88 23 VAL B CA 1
ATOM 636 C C . VAL B 1 23 ? 0.243 -8.469 4.836 1 98.88 23 VAL B C 1
ATOM 638 O O . VAL B 1 23 ? -0.331 -7.508 4.316 1 98.88 23 VAL B O 1
ATOM 641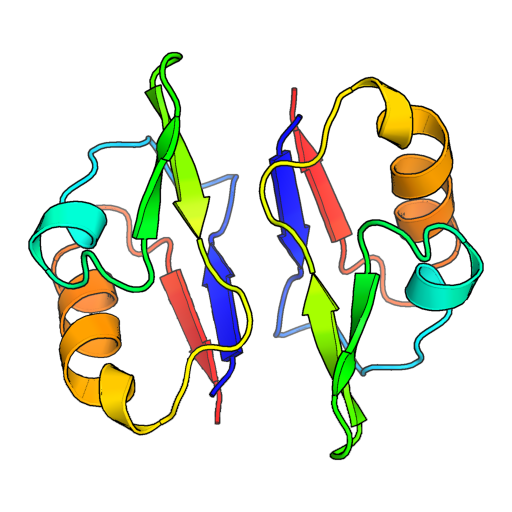 N N . PHE B 1 24 ? 0.561 -9.555 4.191 1 98.94 24 PHE B N 1
ATOM 642 C CA . PHE B 1 24 ? 0.239 -9.758 2.781 1 98.94 24 PHE B CA 1
ATOM 643 C C . PHE B 1 24 ? -0.783 -10.875 2.613 1 98.94 24 PHE B C 1
ATOM 645 O O . PHE B 1 24 ? -0.746 -11.875 3.34 1 98.94 24 PHE B O 1
ATOM 652 N N . SER B 1 25 ? -1.623 -10.703 1.63 1 98.81 25 SER B N 1
ATOM 653 C CA . SER B 1 25 ? -2.602 -11.719 1.259 1 98.81 25 SER B CA 1
ATOM 654 C C . SER B 1 25 ? -2.977 -11.617 -0.216 1 98.81 25 SER B C 1
ATOM 656 O O . SER B 1 25 ? -2.623 -10.641 -0.884 1 98.81 25 SER B O 1
ATOM 658 N N . MET B 1 26 ? -3.637 -12.633 -0.736 1 98.31 26 MET B N 1
ATOM 659 C CA . MET B 1 26 ? -4.18 -12.609 -2.092 1 98.31 26 MET B CA 1
ATOM 660 C C . MET B 1 26 ? -5.707 -12.586 -2.064 1 98.31 26 MET B C 1
ATOM 662 O O . MET B 1 26 ? -6.328 -13.32 -1.296 1 98.31 26 MET B O 1
ATOM 666 N N . THR B 1 27 ? -6.219 -11.688 -2.883 1 96.81 27 THR B N 1
ATOM 667 C CA . THR B 1 27 ? -7.664 -11.742 -3.072 1 96.81 27 THR B CA 1
ATOM 668 C C . THR B 1 27 ? -8.062 -12.977 -3.871 1 96.81 27 THR B C 1
ATOM 670 O O . THR B 1 27 ? -7.199 -13.68 -4.398 1 96.81 27 THR B O 1
ATOM 673 N N . ASP B 1 28 ? -9.328 -13.227 -3.914 1 95.38 28 ASP B N 1
ATOM 674 C CA . ASP B 1 28 ? -9.828 -14.391 -4.637 1 95.38 28 ASP B CA 1
ATOM 675 C C . ASP B 1 28 ? -9.469 -14.32 -6.121 1 95.38 28 ASP B C 1
ATOM 677 O O . ASP B 1 28 ? -9.305 -15.344 -6.777 1 95.38 28 ASP B O 1
ATOM 681 N N . ASP B 1 29 ? -9.328 -13.102 -6.645 1 93.5 29 ASP B N 1
ATOM 682 C CA . ASP B 1 29 ? -9.008 -12.914 -8.055 1 93.5 29 ASP B CA 1
ATOM 683 C C . ASP B 1 29 ? -7.5 -12.922 -8.281 1 93.5 29 ASP B C 1
ATOM 685 O O . ASP B 1 29 ? -7.027 -12.633 -9.383 1 93.5 29 ASP B O 1
ATOM 689 N N . GLY B 1 30 ? -6.73 -13.141 -7.293 1 95.88 30 GLY B N 1
ATOM 690 C CA . GLY B 1 30 ? -5.293 -13.32 -7.441 1 95.88 30 GLY B CA 1
ATOM 691 C C . GLY B 1 30 ? -4.52 -12.016 -7.348 1 95.88 30 GLY B C 1
ATOM 692 O O . GLY B 1 30 ? -3.391 -11.922 -7.84 1 95.88 30 GLY B O 1
ATOM 693 N N . VAL B 1 31 ? -5.121 -11.031 -6.742 1 96.19 31 VAL B N 1
ATOM 694 C CA . VAL B 1 31 ? -4.492 -9.719 -6.598 1 96.19 31 VAL B CA 1
ATOM 695 C C . VAL B 1 31 ? -3.891 -9.594 -5.199 1 96.19 31 VAL B C 1
ATOM 697 O O . VAL B 1 31 ? -4.539 -9.93 -4.203 1 96.19 31 VAL B O 1
ATOM 700 N N . LEU B 1 32 ? -2.691 -9.109 -5.172 1 98.56 32 LEU B N 1
ATOM 701 C CA . LEU B 1 32 ? -2.035 -8.914 -3.883 1 98.56 32 LEU B CA 1
ATOM 702 C C . LEU B 1 32 ? -2.701 -7.789 -3.098 1 98.56 32 LEU B C 1
ATOM 704 O O . LEU B 1 32 ? -2.975 -6.719 -3.646 1 98.56 32 LEU B O 1
ATOM 708 N N . GLU B 1 33 ? -2.98 -8.062 -1.856 1 98.69 33 GLU B N 1
ATOM 709 C CA . GLU B 1 33 ? -3.406 -7.09 -0.856 1 98.69 33 GLU B CA 1
ATOM 710 C C . GLU B 1 33 ? -2.408 -7.012 0.296 1 98.69 33 GLU B C 1
ATOM 712 O O . GLU B 1 33 ? -1.771 -8.008 0.641 1 98.69 33 GLU B O 1
ATOM 717 N N . TYR B 1 34 ? -2.26 -5.82 0.918 1 98.88 34 TYR B N 1
ATOM 718 C CA . TYR B 1 34 ? -1.323 -5.723 2.031 1 98.88 34 TYR B CA 1
ATOM 719 C C . TYR B 1 34 ? -1.693 -4.57 2.959 1 98.88 34 TYR B C 1
ATOM 721 O O . TYR B 1 34 ? -2.434 -3.666 2.568 1 98.88 34 TYR B O 1
ATOM 729 N N . ILE B 1 35 ? -1.221 -4.648 4.145 1 98.75 35 ILE B N 1
ATOM 730 C CA . ILE B 1 35 ? -1.317 -3.59 5.145 1 98.75 35 ILE B CA 1
ATOM 731 C C . ILE B 1 35 ? -0.186 -2.586 4.945 1 98.75 35 ILE B C 1
ATOM 733 O O . ILE B 1 35 ? 0.992 -2.943 5.023 1 98.75 35 ILE B O 1
ATOM 737 N N . SER B 1 36 ? -0.509 -1.359 4.762 1 98.81 36 SER B N 1
ATOM 738 C CA . SER B 1 36 ? 0.483 -0.351 4.398 1 98.81 36 SER B CA 1
ATOM 739 C C . SER B 1 36 ? 1.297 0.083 5.613 1 98.81 36 SER B C 1
ATOM 741 O O . SER B 1 36 ? 2.375 0.664 5.473 1 98.81 36 SER B O 1
ATOM 743 N N . THR B 1 37 ? 0.764 -0.097 6.883 1 98.56 37 THR B N 1
ATOM 744 C CA . THR B 1 37 ? 1.459 0.271 8.109 1 98.56 37 THR B CA 1
ATOM 745 C C . THR B 1 37 ? 1.424 -0.876 9.117 1 98.56 37 THR B C 1
ATOM 747 O O . THR B 1 37 ? 0.804 -0.761 10.18 1 98.56 37 THR B O 1
ATOM 750 N N . PRO B 1 38 ? 2.127 -1.934 8.844 1 98.38 38 PRO B N 1
ATOM 751 C CA . PRO B 1 38 ? 2.121 -3.043 9.797 1 98.38 38 PRO B CA 1
ATOM 752 C C . PRO B 1 38 ? 2.857 -2.711 11.094 1 98.38 38 PRO B C 1
ATOM 754 O O . PRO B 1 38 ? 3.672 -1.785 11.125 1 98.38 38 PRO B O 1
ATOM 757 N N . SER B 1 39 ? 2.518 -3.52 12 1 97.19 39 SER B N 1
ATOM 758 C CA . SER B 1 39 ? 3.193 -3.393 13.289 1 97.19 39 SER B CA 1
ATOM 759 C C . SER B 1 39 ? 4.684 -3.693 13.164 1 97.19 39 SER B C 1
ATOM 761 O O . SER B 1 39 ? 5.086 -4.527 12.352 1 97.19 39 SER B O 1
ATOM 763 N N . GLU B 1 40 ? 5.457 -3.023 14.062 1 97.12 40 GLU B N 1
ATOM 764 C CA . GLU B 1 40 ? 6.895 -3.275 14.086 1 97.12 40 GLU B CA 1
ATOM 765 C C . GLU B 1 40 ? 7.195 -4.73 14.438 1 97.12 40 GLU B C 1
ATOM 767 O O . GLU B 1 40 ? 8.25 -5.254 14.086 1 97.12 40 GLU B O 1
ATOM 772 N N . SER B 1 41 ? 6.297 -5.355 15.086 1 98.44 41 SER B N 1
ATOM 773 C CA . SER B 1 41 ? 6.48 -6.762 15.43 1 98.44 41 SER B CA 1
ATOM 774 C C . SER B 1 41 ? 6.535 -7.633 14.18 1 98.44 41 SER B C 1
ATOM 776 O O . SER B 1 41 ? 6.98 -8.781 14.234 1 98.44 41 SER B O 1
ATOM 778 N N . GLU B 1 42 ? 6.094 -7.09 13.078 1 98.5 42 GLU B N 1
ATOM 779 C CA . GLU B 1 42 ? 6.086 -7.832 11.82 1 98.5 42 GLU B CA 1
ATOM 780 C C . GLU B 1 42 ? 7.34 -7.547 11 1 98.5 42 GLU B C 1
ATOM 782 O O . GLU B 1 42 ? 7.48 -8.031 9.875 1 98.5 42 GLU B O 1
ATOM 787 N N . ARG B 1 43 ? 8.297 -6.781 11.477 1 98.44 43 ARG B N 1
ATOM 788 C CA . ARG B 1 43 ? 9.398 -6.246 10.688 1 98.44 43 ARG B CA 1
ATOM 789 C C . ARG B 1 43 ? 10.203 -7.371 10.039 1 98.44 43 ARG B C 1
ATOM 791 O O . ARG B 1 43 ? 10.461 -7.336 8.836 1 98.44 43 ARG B O 1
ATOM 798 N N . PHE B 1 44 ? 10.586 -8.391 10.781 1 98.75 44 PHE B N 1
ATOM 799 C CA . PHE B 1 44 ? 11.414 -9.469 10.242 1 98.75 44 PHE B CA 1
ATOM 800 C C . PHE B 1 44 ? 10.688 -10.172 9.102 1 98.75 44 PHE B C 1
ATOM 802 O O . PHE B 1 44 ? 11.27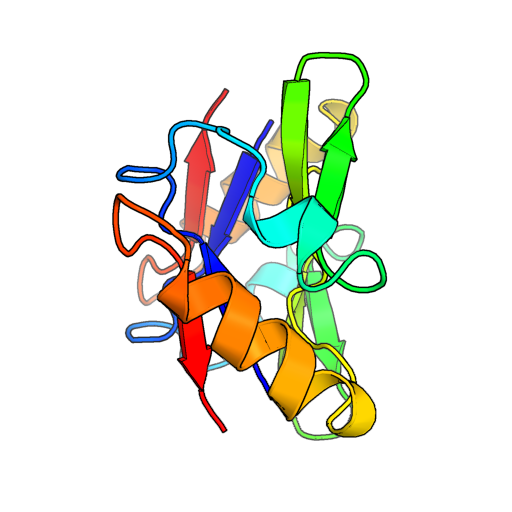3 -10.406 8.039 1 98.75 44 PHE B O 1
ATOM 809 N N . ALA B 1 45 ? 9.438 -10.492 9.289 1 98.88 45 ALA B N 1
ATOM 810 C CA . ALA B 1 45 ? 8.656 -11.172 8.258 1 98.88 45 ALA B CA 1
ATOM 811 C C . ALA B 1 45 ? 8.508 -10.289 7.02 1 98.88 45 ALA B C 1
ATOM 813 O O . ALA B 1 45 ? 8.594 -10.781 5.891 1 98.88 45 ALA B O 1
ATOM 814 N N . VAL B 1 46 ? 8.297 -9 7.184 1 98.88 46 VAL B N 1
ATOM 815 C CA . VAL B 1 46 ? 8.125 -8.062 6.074 1 98.88 46 VAL B CA 1
ATOM 816 C C . VAL B 1 46 ? 9.43 -7.93 5.301 1 98.88 46 VAL B C 1
ATOM 818 O O . VAL B 1 46 ? 9.43 -7.891 4.07 1 98.88 46 VAL B O 1
ATOM 821 N N . GLU B 1 47 ? 10.562 -7.852 6.031 1 98.88 47 GLU B N 1
ATOM 822 C CA . GLU B 1 47 ? 11.867 -7.801 5.367 1 98.88 47 GLU B CA 1
ATOM 823 C C . GLU B 1 47 ? 12.125 -9.078 4.57 1 98.88 47 GLU B C 1
ATOM 825 O O . GLU B 1 47 ? 12.656 -9.023 3.459 1 98.88 47 GLU B O 1
ATOM 830 N N . GLU B 1 48 ? 11.797 -10.203 5.148 1 98.94 48 GLU B N 1
ATOM 831 C CA . GLU B 1 48 ? 11.914 -11.445 4.398 1 98.94 48 GLU B CA 1
ATOM 832 C C . GLU B 1 48 ? 11.039 -11.422 3.148 1 98.94 48 GLU B C 1
ATOM 834 O O . GLU B 1 48 ? 11.469 -11.844 2.074 1 98.94 48 GLU B O 1
ATOM 839 N N . ALA B 1 49 ? 9.789 -10.914 3.281 1 98.88 49 ALA B N 1
ATOM 840 C CA . ALA B 1 49 ? 8.883 -10.781 2.143 1 98.88 49 ALA B CA 1
ATOM 841 C C . ALA B 1 49 ? 9.523 -9.961 1.029 1 98.88 49 ALA B C 1
ATOM 843 O O . ALA B 1 49 ? 9.422 -10.312 -0.148 1 98.88 49 ALA B O 1
ATOM 844 N N . ALA B 1 50 ? 10.148 -8.859 1.39 1 98.88 50 ALA B N 1
ATOM 845 C CA . ALA B 1 50 ? 10.828 -8.016 0.409 1 98.88 50 ALA B CA 1
ATOM 846 C C . ALA B 1 50 ? 11.969 -8.773 -0.263 1 98.88 50 ALA B C 1
ATOM 848 O O . ALA B 1 50 ? 12.172 -8.648 -1.474 1 98.88 50 ALA B O 1
ATOM 849 N N . ASP B 1 51 ? 12.672 -9.547 0.508 1 98.81 51 ASP B N 1
ATOM 850 C CA . ASP B 1 51 ? 13.852 -10.258 0.026 1 98.81 51 ASP B CA 1
ATOM 851 C C . ASP B 1 51 ? 13.469 -11.344 -0.976 1 98.81 51 ASP B C 1
ATOM 853 O O . ASP B 1 51 ? 14.195 -11.586 -1.939 1 98.81 51 ASP B O 1
ATOM 857 N N . VAL B 1 52 ? 12.406 -11.977 -0.743 1 98.56 52 VAL B N 1
ATOM 858 C CA . VAL B 1 52 ? 12.055 -13.125 -1.564 1 98.56 52 VAL B CA 1
ATOM 859 C C . VAL B 1 52 ? 11.273 -12.672 -2.795 1 98.56 52 VAL B C 1
ATOM 861 O O . VAL B 1 52 ? 10.977 -13.469 -3.684 1 98.56 52 VAL B O 1
ATOM 864 N N . CYS B 1 53 ? 10.812 -11.398 -2.832 1 98.81 53 CYS B N 1
ATOM 865 C CA . CYS B 1 53 ? 10.125 -10.891 -4.016 1 98.81 53 CYS B CA 1
ATOM 866 C C . CYS B 1 53 ? 11.062 -10.852 -5.215 1 98.81 53 CYS B C 1
ATOM 868 O O . CYS B 1 53 ? 12.016 -10.07 -5.234 1 98.81 53 CYS B O 1
ATOM 870 N N . PRO B 1 54 ? 10.805 -11.617 -6.215 1 98.5 54 PRO B N 1
ATOM 871 C CA . PRO B 1 54 ? 11.734 -11.695 -7.344 1 98.5 54 PRO B CA 1
ATOM 872 C C . PRO B 1 54 ? 11.805 -10.391 -8.141 1 98.5 54 PRO B C 1
ATOM 874 O O . PRO B 1 54 ? 12.773 -10.164 -8.867 1 98.5 54 PRO B O 1
ATOM 877 N N . LEU B 1 55 ? 10.82 -9.539 -8.062 1 98.25 55 LEU B N 1
ATOM 878 C CA . LEU B 1 55 ? 10.781 -8.312 -8.844 1 98.25 55 LEU B CA 1
ATOM 879 C C . LEU B 1 55 ? 11.219 -7.117 -8 1 98.25 55 LEU B C 1
ATOM 881 O O . LEU B 1 55 ? 11.211 -5.98 -8.477 1 98.25 55 LEU B O 1
ATOM 885 N N . GLN B 1 56 ? 11.516 -7.312 -6.723 1 98.38 56 GLN B N 1
ATOM 886 C CA . GLN B 1 56 ? 11.93 -6.258 -5.805 1 98.38 56 GLN B CA 1
ATOM 887 C C . GLN B 1 56 ? 10.922 -5.113 -5.797 1 98.38 56 GLN B C 1
ATOM 889 O O . GLN B 1 56 ? 11.289 -3.947 -5.941 1 98.38 56 GLN B O 1
ATOM 894 N N . ALA B 1 57 ? 9.656 -5.512 -5.656 1 98.62 57 ALA B N 1
ATOM 895 C CA . ALA B 1 57 ? 8.57 -4.551 -5.797 1 98.62 57 ALA B CA 1
ATOM 896 C C . ALA B 1 57 ? 8.188 -3.949 -4.445 1 98.62 57 ALA B C 1
ATOM 898 O O . ALA B 1 57 ? 7.344 -3.057 -4.371 1 98.62 57 ALA B O 1
ATOM 899 N N . ILE B 1 58 ? 8.711 -4.387 -3.316 1 98.81 58 ILE B N 1
ATOM 900 C CA . ILE B 1 58 ? 8.289 -3.988 -1.979 1 98.81 58 ILE B CA 1
ATOM 901 C C . ILE B 1 58 ? 9.305 -3.023 -1.38 1 98.81 58 ILE B C 1
ATOM 903 O O . ILE B 1 58 ? 10.5 -3.326 -1.324 1 98.81 58 ILE B O 1
ATOM 907 N N . THR B 1 59 ? 8.836 -1.891 -0.967 1 98.62 59 THR B N 1
ATOM 908 C CA . THR B 1 59 ? 9.641 -0.903 -0.254 1 98.62 59 THR B CA 1
ATOM 909 C C . THR B 1 59 ? 9.227 -0.825 1.213 1 98.62 59 THR B C 1
ATOM 911 O O . THR B 1 59 ? 8.031 -0.835 1.527 1 98.62 59 THR B O 1
ATOM 914 N N . ILE B 1 60 ? 10.227 -0.75 2.08 1 98.38 60 ILE B N 1
ATOM 915 C CA . ILE B 1 60 ? 10.008 -0.604 3.516 1 98.38 60 ILE B CA 1
ATOM 916 C C . ILE B 1 60 ? 10.68 0.678 4.008 1 98.38 60 ILE B C 1
ATOM 918 O O . ILE B 1 60 ? 11.828 0.96 3.664 1 98.38 60 ILE B O 1
ATOM 922 N N . GLU B 1 61 ? 9.938 1.418 4.762 1 96.81 61 GLU B N 1
ATOM 923 C CA . GLU B 1 61 ? 10.5 2.621 5.371 1 96.81 61 GLU B CA 1
ATOM 924 C C . GLU B 1 61 ? 10.195 2.674 6.867 1 96.81 61 GLU B C 1
ATOM 926 O O . GLU B 1 61 ? 9.117 2.248 7.305 1 96.81 61 GLU B O 1
ATOM 931 N N . ASP B 1 62 ? 11.062 3.273 7.664 1 91.81 62 ASP B N 1
ATOM 932 C CA . ASP B 1 62 ? 10.891 3.455 9.102 1 91.81 62 ASP B CA 1
ATOM 933 C C . ASP B 1 62 ? 10.047 4.695 9.398 1 91.81 62 ASP B C 1
ATOM 935 O O . ASP B 1 62 ? 10.109 5.684 8.664 1 91.81 62 ASP B O 1
#

Sequence (124 aa):
MRVSVDLNRCQDHGQCVIAAPSVFSMTDDGVLEYISTPSESERFAVEEAADVCPLQAITIEDMRVSVDLNRCQDHGQCVIAAPSVFSMTDDGVLEYISTPSESERFAVEEAADVCPLQAITIED

Organism: Mycolicibacterium smegmatis (strain ATCC 700084 / mc(2)155) (NCBI:txid246196)

Secondary structure (DSSP, 8-state):
-EEEE-TTT-----HHHHH-TTTEEE-TTS-EEEBSS--GGGHHHHHHHHHH-TT--EEEE-/-EEEE-TTT-----HHHHH-TTTEEE-TTS-EEEBSS--GGGHHHHHHHHHH-TT--EEEE-

Nearest PDB structures (foldseek):
  1siz-assembly1_C  TM=8.664E-01  e=7.620E-06  Pyrococcus furiosus
  4dhv-assembly1_A  TM=8.420E-01  e=7.620E-06  Pyrococcus furiosus DSM 3638
  8amp-assembly1_A  TM=9.225E-01  e=5.664E-05  Mycobacterium tuberculosis
  4id8-assembly1_A  TM=8.705E-01  e=4.295E-05  Rhodopseudomonas palustris HaA2
  1fxr-assembly1_B  TM=7.736E-01  e=1.109E-03  Desulfocurvibacter africanus